Protein AF-A0A498MAY3-F1 (afdb_monomer_lite)

Radius of gyration: 19.57 Å; chains: 1; bounding box: 36×51×43 Å

Organism: Labeo rohita (NCBI:txid84645)

InterPro domains:
  IPR023379 BART domain [PF11527] (20-97)
  IPR038849 ADP-ribosylation factor-like protein 2-binding protein [PTHR15487] (1-98)
  IPR042541 BART domain superfamily [G3DSA:1.20.1520.10] (8-100)

Secondary structure (DSSP, 8-state):
---------------HHHHHHHHHHHHHHHHHHSHHHHHHHHHHHHHHTTT--S-SSPPTTHHHHHHHHHHHHHHHHHHHHHHHSTT--HHHHHHHHHHH-

Sequence (101 aa):
MQNLEEEDFAVSKSSDADAEFDMVIGNIEDIIMEDEFQNLQQSFMEKYYLEFDDSEENKLSYTPIFNEYIEILEKHLEQQLVERIPGFNMDAFTHSLKYAI

Structure (mmCIF, N/CA/C/O backbone):
data_AF-A0A498MAY3-F1
#
_entry.id   AF-A0A498MAY3-F1
#
loop_
_atom_site.group_PDB
_atom_site.id
_atom_site.type_symbol
_atom_site.label_atom_id
_atom_site.label_alt_id
_atom_site.label_comp_id
_atom_site.label_asym_id
_atom_site.label_entity_id
_atom_site.label_seq_id
_atom_site.pdbx_PDB_ins_code
_atom_site.Cartn_x
_atom_site.Cartn_y
_atom_site.Cartn_z
_atom_site.occupancy
_atom_site.B_iso_or_equiv
_atom_site.auth_seq_id
_atom_site.auth_comp_id
_atom_site.auth_asym_id
_atom_site.auth_atom_id
_atom_site.pdbx_PDB_model_num
ATOM 1 N N . MET A 1 1 ? 3.881 43.992 -19.425 1.00 43.69 1 MET A N 1
ATOM 2 C CA . MET A 1 1 ? 4.015 42.714 -20.149 1.00 43.69 1 MET A CA 1
ATOM 3 C C . MET A 1 1 ? 4.768 41.788 -19.223 1.00 43.69 1 MET A C 1
ATOM 5 O O . MET A 1 1 ? 5.781 42.220 -18.689 1.00 43.69 1 MET A O 1
ATOM 9 N N . GLN A 1 2 ? 4.178 40.636 -18.908 1.00 40.75 2 GLN A N 1
ATOM 10 C CA . GLN A 1 2 ? 4.714 39.670 -17.950 1.00 40.75 2 GLN A CA 1
ATOM 11 C C . GLN A 1 2 ? 6.116 39.225 -18.369 1.00 40.75 2 GLN A C 1
ATOM 13 O O . GLN A 1 2 ? 6.352 38.959 -19.547 1.00 40.75 2 GLN A O 1
ATOM 18 N N . ASN A 1 3 ? 7.020 39.199 -17.390 1.00 39.00 3 ASN A N 1
ATOM 19 C CA . ASN A 1 3 ? 8.316 38.551 -17.497 1.00 39.00 3 ASN A CA 1
ATOM 20 C C . ASN A 1 3 ? 8.060 37.080 -17.831 1.00 39.00 3 ASN A C 1
ATOM 22 O O . ASN A 1 3 ? 7.417 36.376 -17.056 1.00 39.00 3 ASN A O 1
ATOM 26 N N . LEU A 1 4 ? 8.511 36.660 -19.009 1.00 49.97 4 LEU A N 1
ATOM 27 C CA . LEU A 1 4 ? 8.767 35.261 -19.303 1.00 49.97 4 LEU A CA 1
ATOM 28 C C . LEU A 1 4 ? 9.972 34.898 -18.441 1.00 49.97 4 LEU A C 1
ATOM 30 O O . LEU A 1 4 ? 11.108 35.172 -18.821 1.00 49.97 4 LEU A O 1
ATOM 34 N N . GLU A 1 5 ? 9.712 34.404 -17.234 1.00 49.69 5 GLU A N 1
ATOM 35 C CA . GLU A 1 5 ? 10.691 33.587 -16.536 1.00 49.69 5 GLU A CA 1
ATOM 36 C C . GLU A 1 5 ? 10.943 32.399 -17.465 1.00 49.69 5 GLU A C 1
ATOM 38 O O . GLU A 1 5 ? 10.062 31.573 -17.698 1.00 49.69 5 GLU A O 1
ATOM 43 N N . GLU A 1 6 ? 12.107 32.416 -18.114 1.00 49.53 6 GLU A N 1
ATOM 44 C CA . GLU A 1 6 ? 12.713 31.225 -18.684 1.00 49.53 6 GLU A CA 1
ATOM 45 C C . GLU A 1 6 ? 12.784 30.215 -17.539 1.00 49.53 6 GLU A C 1
ATOM 47 O O . GLU A 1 6 ? 13.673 30.284 -16.691 1.00 49.53 6 GLU A O 1
ATOM 52 N N . GLU A 1 7 ? 11.795 29.321 -17.465 1.00 46.38 7 GLU A N 1
ATOM 53 C CA . GLU A 1 7 ? 11.977 28.054 -16.782 1.00 46.38 7 GLU A CA 1
ATOM 54 C C . GLU A 1 7 ? 13.191 27.420 -17.452 1.00 46.38 7 GLU A C 1
ATOM 56 O O . GLU A 1 7 ? 13.135 26.974 -18.602 1.00 46.38 7 GLU A O 1
ATOM 61 N N . ASP A 1 8 ? 14.314 27.463 -16.739 1.00 45.38 8 ASP A N 1
ATOM 62 C CA . ASP A 1 8 ? 15.452 26.583 -16.927 1.00 45.38 8 ASP A CA 1
ATOM 63 C C . ASP A 1 8 ? 14.919 25.160 -16.745 1.00 45.38 8 ASP A C 1
ATOM 65 O O . ASP A 1 8 ? 15.027 24.545 -15.685 1.00 45.38 8 ASP A O 1
ATOM 69 N N . PHE A 1 9 ? 14.251 24.658 -17.787 1.00 47.94 9 PHE A N 1
ATOM 70 C CA . PHE A 1 9 ? 13.983 23.253 -17.992 1.00 47.94 9 PHE A CA 1
ATOM 71 C C . PHE A 1 9 ? 15.352 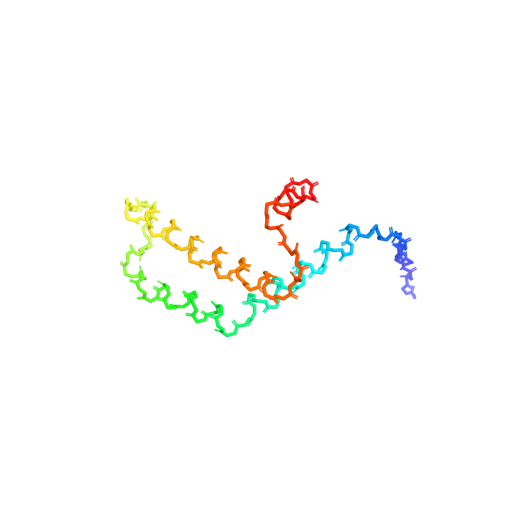22.665 -18.281 1.00 47.94 9 PHE A C 1
ATOM 73 O O . PHE A 1 9 ? 15.732 22.439 -19.434 1.00 47.94 9 PHE A O 1
ATOM 80 N N . ALA A 1 10 ? 16.145 22.547 -17.215 1.00 45.28 10 ALA A N 1
ATOM 81 C CA . ALA A 1 10 ? 17.408 21.868 -17.220 1.00 45.28 10 ALA A CA 1
ATOM 82 C C . ALA A 1 10 ? 17.101 20.514 -17.839 1.00 45.28 10 ALA A C 1
ATOM 84 O O . ALA A 1 10 ? 16.481 19.647 -17.223 1.00 45.28 10 ALA A O 1
ATOM 85 N N . VAL A 1 11 ? 17.507 20.352 -19.098 1.00 48.56 11 VAL A N 1
ATOM 86 C CA . VAL A 1 11 ? 17.634 19.056 -19.749 1.00 48.56 11 VAL A CA 1
ATOM 87 C C . VAL A 1 11 ? 18.811 18.387 -19.043 1.00 48.56 11 VAL A C 1
ATOM 89 O O . VAL A 1 11 ? 19.903 18.222 -19.588 1.00 48.56 11 VAL A O 1
ATOM 92 N N . SER A 1 12 ? 18.611 18.075 -17.764 1.00 53.34 12 SER A N 1
ATOM 93 C CA . SER A 1 12 ? 19.356 17.068 -17.053 1.00 53.34 12 SER A CA 1
ATOM 94 C C . SER A 1 12 ? 19.176 15.840 -17.915 1.00 53.34 12 SER A C 1
ATOM 96 O O . SER A 1 12 ? 18.052 15.409 -18.169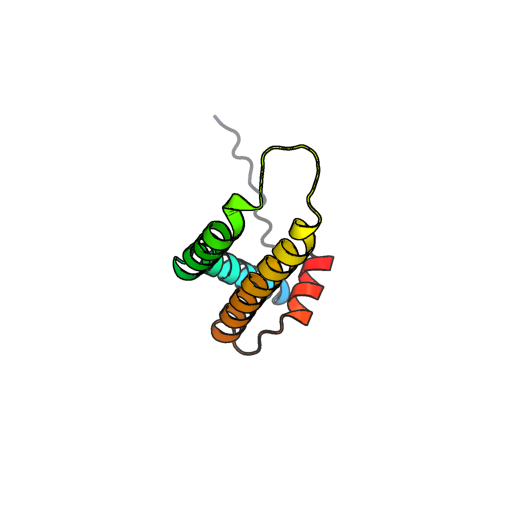 1.00 53.34 12 SER A O 1
ATOM 98 N N . LYS A 1 13 ? 20.272 15.333 -18.473 1.00 53.81 13 LYS A N 1
ATOM 99 C CA . LYS A 1 13 ? 20.253 14.005 -19.065 1.00 53.81 13 LYS A CA 1
ATOM 100 C C . LYS A 1 13 ? 19.827 13.081 -17.931 1.00 53.81 13 LYS A C 1
ATOM 102 O O . LYS A 1 13 ? 20.668 12.809 -17.077 1.00 53.81 13 LYS A O 1
ATOM 107 N N . SER A 1 14 ? 18.542 12.719 -17.864 1.00 59.62 14 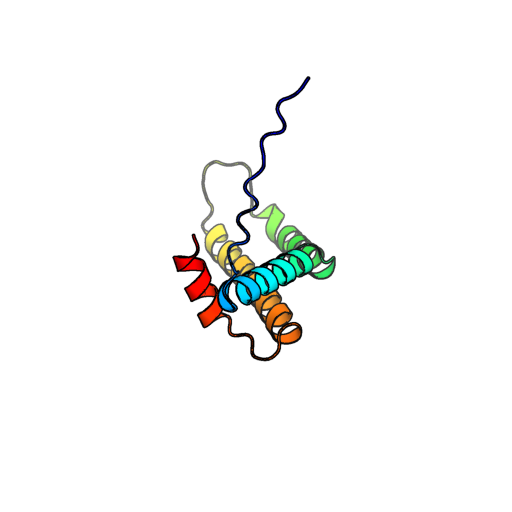SER A N 1
ATOM 108 C CA . SER A 1 14 ? 18.064 11.765 -16.871 1.00 59.62 14 SER A CA 1
ATOM 109 C C . SER A 1 14 ? 18.956 10.550 -17.042 1.00 59.62 14 SER A C 1
ATOM 111 O O . SER A 1 14 ? 19.147 10.070 -18.167 1.00 59.62 14 SER A O 1
ATOM 113 N N . SER A 1 15 ? 19.621 10.135 -15.971 1.00 70.38 15 SER A N 1
ATOM 114 C CA . SER A 1 15 ? 20.374 8.897 -16.051 1.00 70.38 15 SER A CA 1
ATOM 115 C C . SER A 1 15 ? 19.387 7.765 -16.355 1.00 70.38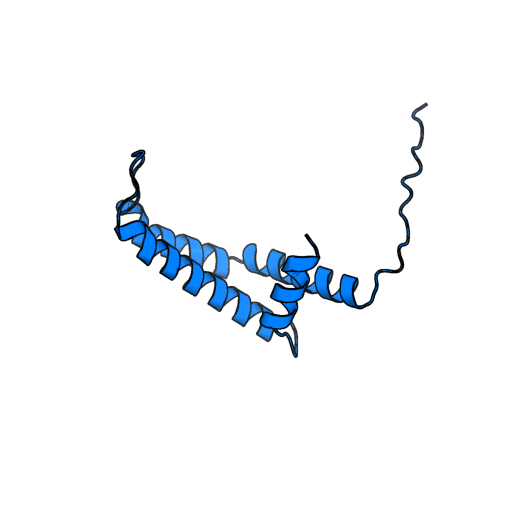 15 SER A C 1
ATOM 117 O O . SER A 1 15 ? 18.197 7.882 -16.055 1.00 70.38 15 SER A O 1
ATOM 119 N N . ASP A 1 16 ? 19.851 6.669 -16.957 1.00 76.06 16 ASP A N 1
ATOM 120 C CA . ASP A 1 16 ? 18.979 5.509 -17.202 1.00 76.06 16 ASP A CA 1
ATOM 121 C C . ASP A 1 16 ? 18.317 5.024 -15.892 1.00 76.06 16 ASP A C 1
ATOM 123 O O . ASP A 1 16 ? 17.191 4.537 -15.914 1.00 76.06 16 ASP A O 1
ATOM 127 N N . ALA A 1 17 ? 18.982 5.239 -14.748 1.00 76.12 17 ALA A N 1
ATOM 128 C CA . ALA A 1 17 ? 18.453 4.947 -13.418 1.00 76.12 17 ALA A CA 1
ATOM 129 C C . ALA A 1 17 ? 17.302 5.881 -12.998 1.00 76.12 17 ALA A C 1
ATOM 131 O O . ALA A 1 17 ? 16.341 5.412 -12.395 1.00 76.12 17 ALA A O 1
ATOM 132 N N . ASP A 1 18 ? 17.366 7.173 -13.337 1.00 80.94 18 ASP A N 1
ATOM 133 C CA . ASP A 1 18 ? 16.271 8.115 -13.056 1.00 80.94 18 ASP A CA 1
ATOM 134 C C . ASP A 1 18 ? 15.037 7.764 -13.900 1.00 80.94 18 ASP A C 1
ATOM 136 O O . ASP A 1 18 ? 13.919 7.749 -13.398 1.00 80.94 18 ASP A O 1
ATOM 140 N N . ALA A 1 19 ? 15.244 7.388 -15.168 1.00 85.25 19 ALA A N 1
ATOM 141 C CA . ALA A 1 19 ? 14.157 6.967 -16.050 1.00 85.25 19 ALA A CA 1
ATOM 142 C C . ALA A 1 19 ? 13.491 5.658 -15.583 1.00 85.25 19 ALA A C 1
ATOM 144 O O . ALA A 1 19 ? 12.271 5.518 -15.674 1.00 85.25 19 ALA A O 1
ATOM 145 N N . GLU A 1 20 ? 14.274 4.698 -15.079 1.00 86.00 20 GLU A N 1
ATOM 146 C CA . GLU A 1 20 ? 13.744 3.464 -14.488 1.00 86.00 20 GLU A CA 1
ATOM 147 C C . GLU A 1 20 ? 12.955 3.752 -13.203 1.00 86.00 20 GLU A C 1
ATOM 149 O O . GLU A 1 20 ? 11.865 3.211 -13.019 1.00 86.00 20 GLU A O 1
ATOM 154 N N . PHE A 1 21 ? 13.460 4.644 -12.347 1.00 88.31 21 PHE A N 1
ATOM 155 C CA . PHE A 1 21 ? 12.764 5.069 -11.136 1.00 88.31 21 PHE A CA 1
ATOM 156 C C . PHE A 1 21 ? 11.420 5.736 -11.457 1.00 88.31 21 PHE A C 1
ATOM 158 O O . PHE A 1 21 ? 10.388 5.295 -10.949 1.00 88.31 21 PHE A O 1
ATOM 165 N N . ASP A 1 22 ? 11.411 6.731 -12.348 1.00 90.25 22 ASP A N 1
ATOM 166 C CA . ASP A 1 22 ? 10.196 7.439 -12.766 1.00 90.25 22 ASP A CA 1
ATOM 167 C C . ASP A 1 22 ? 9.168 6.482 -13.388 1.00 90.25 22 ASP A C 1
ATOM 169 O O . ASP A 1 22 ? 7.969 6.582 -13.122 1.00 90.25 22 ASP A O 1
ATOM 173 N N . MET A 1 23 ? 9.629 5.498 -14.168 1.00 92.19 23 MET A N 1
ATOM 174 C CA . MET A 1 23 ? 8.768 4.456 -14.727 1.00 92.19 23 MET A CA 1
ATOM 175 C C . MET A 1 23 ? 8.105 3.615 -13.629 1.00 92.19 23 MET A C 1
ATOM 177 O O . MET A 1 23 ? 6.903 3.353 -13.708 1.00 92.19 23 MET A O 1
ATOM 181 N N . VAL A 1 24 ? 8.857 3.173 -12.616 1.00 93.62 24 VAL A N 1
ATOM 182 C CA . VAL A 1 24 ? 8.290 2.395 -11.502 1.00 93.62 24 VAL A CA 1
ATOM 183 C C . VAL A 1 24 ? 7.281 3.241 -10.723 1.00 93.62 24 VAL A C 1
ATOM 185 O O . VAL A 1 24 ? 6.195 2.748 -10.426 1.00 93.62 24 VAL A O 1
ATOM 188 N N . ILE A 1 25 ? 7.588 4.513 -10.448 1.00 93.00 25 ILE A N 1
ATOM 189 C CA . ILE A 1 25 ? 6.664 5.434 -9.766 1.00 93.00 25 ILE A CA 1
ATOM 190 C C . ILE A 1 25 ? 5.363 5.606 -10.557 1.00 93.00 25 ILE A C 1
ATOM 192 O O . ILE A 1 25 ? 4.290 5.502 -9.966 1.00 93.00 25 ILE A O 1
ATOM 196 N N . GLY A 1 26 ? 5.437 5.776 -11.880 1.00 94.75 26 GLY A N 1
ATOM 197 C CA . GLY A 1 26 ? 4.246 5.849 -12.732 1.00 94.75 26 GLY A CA 1
ATOM 198 C C . GLY A 1 26 ? 3.389 4.580 -12.666 1.00 94.75 26 GLY A C 1
ATOM 199 O O . GLY A 1 26 ? 2.173 4.661 -12.527 1.00 94.75 26 GLY A O 1
ATOM 200 N N . ASN A 1 27 ? 4.015 3.396 -12.661 1.00 96.31 27 ASN A N 1
ATOM 201 C CA . ASN A 1 27 ? 3.279 2.136 -12.492 1.00 96.31 27 ASN A CA 1
ATOM 202 C C . ASN A 1 27 ? 2.606 2.044 -11.113 1.00 96.31 27 ASN A C 1
ATOM 204 O O . ASN A 1 27 ? 1.492 1.540 -11.019 1.00 96.31 27 ASN A O 1
ATOM 208 N N . ILE A 1 28 ? 3.258 2.519 -10.046 1.00 95.75 28 ILE A N 1
ATOM 209 C CA . ILE A 1 28 ? 2.660 2.565 -8.703 1.00 95.75 28 ILE A CA 1
ATOM 210 C C . ILE A 1 28 ? 1.439 3.490 -8.688 1.00 95.75 28 ILE A C 1
ATOM 212 O O . ILE A 1 28 ? 0.414 3.122 -8.118 1.00 95.75 28 ILE A O 1
ATOM 216 N N . GLU A 1 29 ? 1.539 4.667 -9.310 1.00 96.44 29 GLU A N 1
ATOM 217 C CA . GLU A 1 29 ? 0.424 5.611 -9.419 1.00 96.44 29 GLU A CA 1
ATOM 218 C C . GLU A 1 29 ? -0.777 4.960 -10.115 1.00 96.44 29 GLU A C 1
ATOM 220 O O . GLU A 1 29 ? -1.881 4.968 -9.566 1.00 96.44 29 GLU A O 1
ATOM 225 N N . ASP A 1 30 ? -0.543 4.313 -11.260 1.00 97.38 30 ASP A N 1
ATOM 226 C CA . ASP A 1 30 ? -1.574 3.592 -12.008 1.00 97.38 30 ASP A CA 1
ATOM 227 C C . ASP A 1 30 ? -2.227 2.495 -11.153 1.00 97.38 30 ASP A C 1
ATOM 229 O O . ASP A 1 30 ? -3.451 2.460 -11.033 1.00 97.38 30 ASP A O 1
ATOM 233 N N . ILE A 1 31 ? -1.429 1.650 -10.485 1.00 97.00 31 ILE A N 1
ATOM 234 C CA . ILE A 1 31 ? -1.931 0.567 -9.620 1.00 97.00 31 ILE A CA 1
ATOM 235 C C . ILE A 1 31 ? -2.805 1.120 -8.491 1.00 97.00 31 ILE A C 1
ATOM 237 O O . ILE A 1 31 ? -3.858 0.562 -8.196 1.00 97.00 31 ILE A O 1
ATOM 241 N N . ILE A 1 32 ? -2.396 2.215 -7.847 1.00 95.12 32 ILE A N 1
ATOM 242 C CA . ILE A 1 32 ? -3.160 2.799 -6.737 1.00 95.12 32 ILE A CA 1
ATOM 243 C C . ILE A 1 32 ? -4.486 3.388 -7.233 1.00 95.12 32 ILE A C 1
ATOM 245 O O . ILE A 1 32 ? -5.476 3.355 -6.502 1.00 95.12 32 ILE A O 1
ATOM 249 N N . MET A 1 33 ? -4.534 3.913 -8.459 1.00 95.50 33 MET A N 1
ATOM 250 C CA . MET A 1 33 ? -5.760 4.444 -9.061 1.00 95.50 33 MET A CA 1
ATOM 251 C C . MET A 1 33 ? -6.710 3.359 -9.589 1.00 95.50 33 MET A C 1
ATOM 253 O O . MET A 1 33 ? -7.873 3.662 -9.859 1.00 95.50 33 MET A O 1
ATOM 257 N N . GLU A 1 34 ? -6.259 2.112 -9.733 1.00 97.56 34 GLU A N 1
ATOM 258 C CA . GLU A 1 34 ? -7.088 1.014 -10.231 1.00 97.56 34 GLU A CA 1
ATOM 259 C C . GLU A 1 34 ? -8.206 0.623 -9.254 1.00 97.56 34 GLU A C 1
ATOM 261 O O . GLU A 1 34 ? -8.021 0.532 -8.036 1.00 97.56 34 GLU A O 1
ATOM 266 N N . ASP A 1 35 ? -9.374 0.293 -9.817 1.00 97.56 35 ASP A N 1
ATOM 267 C CA . ASP A 1 35 ? -10.546 -0.151 -9.054 1.00 97.56 35 ASP A CA 1
ATOM 268 C C . ASP A 1 35 ? -10.230 -1.359 -8.163 1.00 97.56 35 ASP A C 1
ATOM 270 O O . ASP A 1 35 ? -10.795 -1.500 -7.081 1.00 97.56 35 ASP A O 1
ATOM 274 N N . GLU A 1 36 ? -9.339 -2.253 -8.595 1.00 95.94 36 GLU A N 1
ATOM 275 C CA . GLU A 1 36 ? -8.949 -3.428 -7.813 1.00 95.94 36 GLU A CA 1
ATOM 276 C C . GLU A 1 36 ? -8.273 -3.036 -6.494 1.00 95.94 36 GLU A C 1
ATOM 278 O O . GLU A 1 36 ? -8.662 -3.533 -5.434 1.00 95.94 36 GLU A O 1
ATOM 283 N N . PHE A 1 37 ? -7.329 -2.093 -6.539 1.00 96.44 37 PHE A N 1
ATOM 284 C CA . PHE A 1 37 ? -6.636 -1.600 -5.353 1.00 96.44 37 PHE A CA 1
ATOM 285 C C . PHE A 1 37 ? -7.585 -0.836 -4.422 1.00 96.44 37 PHE A C 1
ATOM 287 O O . PHE A 1 37 ? -7.584 -1.048 -3.207 1.00 96.44 37 PHE A O 1
ATOM 294 N N . GLN A 1 38 ? -8.455 0.003 -4.989 1.00 96.56 38 GLN A N 1
ATOM 295 C CA . GLN A 1 38 ? -9.469 0.733 -4.224 1.00 96.56 38 GLN A CA 1
ATOM 296 C C . GLN A 1 38 ? -10.467 -0.220 -3.549 1.00 96.56 38 GLN A C 1
ATOM 298 O O . GLN A 1 38 ? -10.778 -0.065 -2.368 1.00 96.56 38 GLN A O 1
ATOM 303 N N . ASN A 1 39 ? -10.915 -1.264 -4.253 1.00 97.19 39 ASN A N 1
ATOM 304 C CA . ASN A 1 39 ? -11.787 -2.298 -3.692 1.00 97.19 39 ASN A CA 1
ATOM 305 C C . ASN A 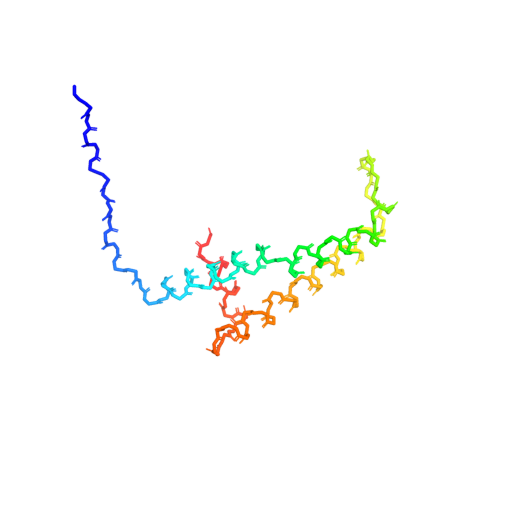1 39 ? -11.091 -3.107 -2.591 1.00 97.19 39 ASN A C 1
ATOM 307 O O . ASN A 1 39 ? -11.736 -3.473 -1.605 1.00 97.19 39 ASN A O 1
ATOM 311 N N . LEU A 1 40 ? -9.789 -3.377 -2.730 1.00 97.00 40 LEU A N 1
ATOM 312 C CA . LEU A 1 40 ? -8.987 -4.042 -1.704 1.00 97.00 40 LEU A CA 1
ATOM 313 C C . LEU A 1 40 ? -8.928 -3.205 -0.419 1.00 97.00 40 LEU A C 1
ATOM 315 O O . LEU A 1 40 ? -9.230 -3.722 0.660 1.00 97.00 40 LEU A O 1
ATOM 319 N N . GLN A 1 41 ? -8.610 -1.910 -0.534 1.00 96.00 41 GLN A N 1
ATOM 320 C CA . GLN A 1 41 ? -8.618 -0.982 0.601 1.00 96.00 41 GLN A CA 1
ATOM 321 C C . GLN A 1 41 ? -10.005 -0.877 1.238 1.00 96.00 41 GLN A C 1
ATOM 323 O O . GLN A 1 41 ? -10.134 -1.027 2.453 1.00 96.00 41 GLN A O 1
ATOM 328 N N . GLN A 1 42 ? -11.048 -0.687 0.428 1.00 96.94 42 GLN A N 1
ATOM 329 C CA . GLN A 1 42 ? -12.424 -0.573 0.904 1.00 96.94 42 GLN A CA 1
ATOM 330 C C . GLN A 1 42 ? -12.871 -1.837 1.650 1.00 96.94 42 GLN A C 1
ATOM 332 O O . GLN A 1 42 ? -13.392 -1.744 2.759 1.00 96.94 42 GLN A O 1
ATOM 337 N N . SER A 1 43 ? -12.601 -3.024 1.098 1.00 96.88 43 SER A N 1
ATOM 338 C CA . SER A 1 43 ? -12.945 -4.305 1.733 1.00 96.88 43 SER A CA 1
ATOM 339 C C . SER A 1 43 ? -12.232 -4.488 3.074 1.00 96.88 43 SER A C 1
ATOM 341 O O . SER A 1 43 ? -12.807 -5.013 4.030 1.00 96.88 43 SER A O 1
ATOM 343 N N . PHE A 1 44 ? -10.977 -4.038 3.167 1.00 96.69 44 PHE A N 1
ATOM 344 C CA . PHE A 1 44 ? -10.236 -4.048 4.421 1.00 96.69 44 PHE A CA 1
ATOM 345 C C . PHE A 1 44 ? -10.843 -3.084 5.450 1.00 96.69 44 PHE A C 1
ATOM 347 O O . PHE A 1 44 ? -11.032 -3.453 6.610 1.00 96.69 44 PHE A O 1
ATOM 354 N N . MET A 1 45 ? -11.196 -1.866 5.032 1.00 94.94 45 MET A N 1
ATOM 355 C CA . MET A 1 45 ? -11.847 -0.888 5.906 1.00 94.94 45 MET A CA 1
ATOM 356 C C . MET A 1 45 ? -13.199 -1.403 6.408 1.00 94.94 45 MET A C 1
ATOM 358 O O . MET A 1 45 ? -13.462 -1.349 7.605 1.00 94.94 45 MET A O 1
ATOM 362 N N . GLU A 1 46 ? -14.026 -1.987 5.542 1.00 96.81 46 GLU A N 1
ATOM 363 C CA . GLU A 1 46 ? -15.317 -2.585 5.915 1.00 96.81 46 GLU A CA 1
ATOM 364 C C . GLU A 1 46 ? -15.185 -3.730 6.926 1.00 96.81 46 GLU A C 1
ATOM 366 O O . GLU A 1 46 ? -16.082 -3.945 7.743 1.00 96.81 46 GLU A O 1
ATOM 371 N N . LYS A 1 47 ? -14.057 -4.444 6.920 1.00 96.50 47 LYS A N 1
ATOM 372 C CA . LYS A 1 47 ? -13.768 -5.498 7.898 1.00 96.50 47 LYS A CA 1
ATOM 373 C C . LYS A 1 47 ? -13.472 -4.939 9.293 1.00 96.50 47 LYS A C 1
ATOM 375 O O . LYS A 1 47 ? -13.843 -5.573 10.279 1.00 96.50 47 LYS A O 1
ATOM 380 N N . TYR A 1 48 ? -12.817 -3.780 9.384 1.00 96.00 48 TYR A N 1
ATOM 381 C CA . TYR A 1 48 ? -12.256 -3.267 10.640 1.00 96.00 48 TYR A CA 1
ATOM 382 C C . TYR A 1 48 ? -12.809 -1.916 11.108 1.00 96.00 48 TYR A C 1
ATOM 384 O O . TYR A 1 48 ? -12.436 -1.470 12.188 1.00 96.00 48 TYR A O 1
ATOM 392 N N . TYR A 1 49 ? -13.724 -1.270 10.378 1.00 93.38 49 TYR A N 1
ATOM 393 C CA . TYR A 1 49 ? -14.204 0.079 10.718 1.00 93.38 49 TYR A CA 1
ATOM 394 C C . TYR A 1 49 ? -14.788 0.200 12.136 1.00 93.38 49 TYR A C 1
ATOM 396 O O . TYR A 1 49 ? -14.700 1.265 12.733 1.00 93.38 49 TYR A O 1
ATOM 404 N N . LEU A 1 50 ? -15.363 -0.876 12.692 1.00 93.94 50 LEU A N 1
ATOM 405 C CA . LEU A 1 50 ? -15.905 -0.895 14.060 1.00 93.94 50 LEU A CA 1
ATOM 406 C C . LEU A 1 50 ? -14.827 -0.946 15.150 1.00 93.94 50 LEU A C 1
ATOM 408 O O . LEU A 1 50 ? -15.113 -0.629 16.304 1.00 93.94 50 LEU A O 1
ATOM 412 N N . GLU A 1 51 ? -13.607 -1.363 14.810 1.00 93.50 51 GLU A N 1
ATOM 413 C CA . GLU A 1 51 ? -12.486 -1.373 15.749 1.00 93.50 51 GLU A CA 1
ATOM 414 C C . GLU A 1 51 ? -11.967 0.043 15.993 1.00 93.50 51 GLU A C 1
ATOM 416 O O . GLU A 1 51 ? -11.501 0.324 17.095 1.00 93.50 51 GLU A O 1
ATOM 421 N N . PHE A 1 52 ? -12.099 0.945 15.020 1.00 91.94 52 PHE A N 1
ATOM 422 C CA . PHE A 1 52 ? -11.632 2.323 15.123 1.00 91.94 52 PHE A CA 1
ATOM 423 C C . PHE A 1 52 ? -12.723 3.242 15.678 1.00 91.94 52 PHE A C 1
ATOM 425 O O . PHE A 1 52 ? -13.851 3.270 15.190 1.00 91.94 52 PHE A O 1
ATOM 432 N N . ASP A 1 53 ? -12.376 4.011 16.706 1.00 90.50 53 ASP A N 1
ATOM 433 C CA . ASP A 1 53 ? -13.214 5.078 17.247 1.00 90.50 53 ASP A CA 1
ATOM 434 C C . ASP A 1 53 ? -12.442 6.399 17.326 1.00 90.50 53 ASP A C 1
ATOM 436 O O . ASP A 1 53 ? -11.226 6.437 17.153 1.00 90.50 53 ASP A O 1
ATOM 440 N N . ASP A 1 54 ? -13.172 7.489 17.557 1.00 89.62 54 ASP A N 1
ATOM 441 C CA . ASP A 1 54 ? -12.638 8.857 17.605 1.00 89.62 54 ASP A CA 1
ATOM 442 C C . ASP A 1 54 ? -12.072 9.213 18.996 1.00 89.62 54 ASP A C 1
ATOM 444 O O . ASP A 1 54 ? -12.164 10.351 19.458 1.00 89.62 54 ASP A O 1
ATOM 448 N N . SER A 1 55 ? -11.567 8.215 19.731 1.00 90.62 55 SER A N 1
ATOM 449 C CA . SER A 1 55 ? -10.895 8.444 21.009 1.00 90.62 55 SER A CA 1
ATOM 450 C C . SER A 1 55 ? -9.408 8.744 20.807 1.00 90.62 55 SER A C 1
ATOM 452 O O . SER A 1 55 ? -8.783 8.304 19.846 1.00 90.62 55 SER A O 1
ATOM 454 N N . GLU A 1 56 ? -8.812 9.492 21.738 1.00 87.06 56 GLU A N 1
ATOM 455 C CA . GLU A 1 56 ? -7.374 9.796 21.694 1.00 87.06 56 GLU A CA 1
ATOM 456 C C . GLU A 1 56 ? -6.489 8.583 22.056 1.00 87.06 56 GLU A C 1
ATOM 458 O O . GLU A 1 56 ? -5.274 8.621 21.854 1.00 87.06 56 GLU A O 1
ATOM 463 N N . GLU A 1 57 ? -7.063 7.506 22.608 1.00 91.88 57 GLU A N 1
ATOM 464 C CA . GLU A 1 57 ? -6.320 6.325 23.057 1.00 91.88 57 GLU A CA 1
ATOM 465 C C . GLU A 1 57 ? -6.299 5.229 21.982 1.00 91.88 57 GLU A C 1
ATOM 467 O O . GLU A 1 57 ? -7.330 4.745 21.521 1.00 91.88 57 GLU A O 1
ATOM 472 N N . ASN A 1 58 ? -5.098 4.770 21.619 1.00 89.69 58 ASN A N 1
ATOM 473 C CA . ASN A 1 58 ? -4.948 3.659 20.683 1.00 89.69 58 ASN A CA 1
ATOM 474 C C . ASN A 1 58 ? -5.287 2.317 21.339 1.00 89.69 58 ASN A C 1
ATOM 476 O O . ASN A 1 58 ? -4.745 1.968 22.391 1.00 89.69 58 ASN A O 1
ATOM 480 N N . LYS A 1 59 ? -6.101 1.504 20.660 1.00 92.88 59 LYS A N 1
ATOM 481 C CA . LYS A 1 59 ? -6.394 0.134 21.095 1.00 92.88 59 LYS A CA 1
ATOM 482 C C . LYS A 1 59 ? -5.231 -0.795 20.773 1.00 92.88 59 LYS A C 1
ATOM 484 O O . LYS A 1 59 ? -4.581 -0.680 19.736 1.00 92.88 59 LYS A O 1
ATOM 489 N N . LEU A 1 60 ? -5.037 -1.814 21.611 1.00 94.19 60 LEU A N 1
ATOM 490 C CA . LEU A 1 60 ? -4.067 -2.884 21.341 1.00 94.19 60 LEU A CA 1
ATOM 491 C C . LEU A 1 60 ? -4.382 -3.659 20.049 1.00 94.19 60 LEU A C 1
ATOM 493 O O . LEU A 1 60 ? -3.472 -4.229 19.451 1.00 94.19 60 LEU A O 1
ATOM 497 N N . SER A 1 61 ? -5.645 -3.669 19.602 1.00 94.06 61 SER A N 1
ATOM 498 C CA . SER A 1 61 ? -6.045 -4.275 18.328 1.00 94.06 61 SER A CA 1
ATOM 499 C C . SER A 1 61 ? -5.520 -3.512 17.107 1.00 94.06 61 SER A C 1
ATOM 501 O O . SER A 1 61 ? -5.406 -4.108 16.041 1.00 94.06 61 SER A O 1
ATOM 503 N N . TYR A 1 62 ? -5.107 -2.246 17.235 1.00 94.56 62 TYR A N 1
ATOM 504 C CA . TYR A 1 62 ? -4.637 -1.460 16.089 1.00 94.56 62 TYR A CA 1
ATOM 505 C C . TYR A 1 62 ? -3.331 -1.996 15.505 1.00 94.56 62 TYR A C 1
ATOM 507 O O . TYR A 1 62 ? -3.161 -1.975 14.294 1.00 94.56 62 TYR A O 1
ATOM 515 N N . THR A 1 63 ? -2.420 -2.523 16.327 1.00 95.44 63 THR A N 1
ATOM 516 C CA . THR A 1 63 ? -1.147 -3.076 15.840 1.00 95.44 63 THR A CA 1
ATOM 517 C C . THR A 1 63 ? -1.328 -4.272 14.898 1.00 95.44 63 THR A C 1
ATOM 519 O O . THR A 1 63 ? -0.786 -4.224 13.795 1.00 95.44 63 THR A O 1
ATOM 522 N N . PRO A 1 64 ? -2.064 -5.345 15.263 1.00 97.00 64 PRO A N 1
ATOM 523 C CA . PRO A 1 64 ? -2.290 -6.447 14.333 1.00 97.00 64 PRO A CA 1
ATOM 524 C C . PRO A 1 64 ? -3.098 -6.023 13.100 1.00 97.00 64 PRO A C 1
ATOM 526 O O . PRO A 1 64 ? -2.782 -6.490 12.011 1.00 97.00 64 PRO A O 1
ATOM 529 N N . ILE A 1 65 ? -4.068 -5.109 13.238 1.00 97.31 65 ILE A N 1
ATOM 530 C CA . ILE A 1 65 ? -4.832 -4.583 12.093 1.00 97.31 65 ILE A CA 1
ATOM 531 C C . ILE A 1 65 ? -3.909 -3.818 11.136 1.00 97.31 65 ILE A C 1
ATOM 533 O O . ILE A 1 65 ? -3.933 -4.055 9.935 1.00 97.31 65 ILE A O 1
ATOM 537 N N . PHE A 1 66 ? -3.052 -2.941 11.657 1.00 96.25 66 PHE A N 1
ATOM 538 C CA . PHE A 1 66 ? -2.084 -2.201 10.853 1.00 96.25 66 PHE A CA 1
ATOM 539 C C . PHE A 1 66 ? -1.131 -3.139 10.105 1.00 96.25 66 PHE A C 1
ATOM 541 O O . PHE A 1 66 ? -0.936 -2.978 8.906 1.00 96.25 66 PHE A O 1
ATOM 548 N N . ASN A 1 67 ? -0.579 -4.149 10.783 1.00 97.00 67 ASN A N 1
ATOM 549 C CA . ASN A 1 67 ? 0.318 -5.107 10.137 1.00 97.00 67 ASN A CA 1
ATOM 550 C C . ASN A 1 67 ? -0.386 -5.891 9.019 1.00 97.00 67 ASN A C 1
ATOM 552 O O . ASN A 1 67 ? 0.200 -6.078 7.958 1.00 97.00 67 ASN A O 1
ATOM 556 N N . GLU A 1 68 ? -1.640 -6.307 9.231 1.00 97.19 68 GLU A N 1
ATOM 557 C CA . GLU A 1 68 ? -2.437 -6.979 8.197 1.00 97.19 68 GLU A CA 1
ATOM 558 C C . GLU A 1 68 ? -2.696 -6.057 6.996 1.00 97.19 68 GLU A C 1
ATOM 560 O O . GLU A 1 68 ? -2.589 -6.494 5.853 1.00 97.19 68 GLU A O 1
ATOM 565 N N . TYR A 1 69 ? -2.996 -4.778 7.242 1.00 96.94 69 TYR A N 1
ATOM 566 C CA . TYR A 1 69 ? -3.195 -3.789 6.181 1.00 96.94 69 TYR A CA 1
ATOM 567 C C . TYR A 1 69 ? -1.948 -3.632 5.309 1.00 96.94 69 TYR A C 1
ATOM 569 O O . TYR A 1 69 ? -2.037 -3.698 4.083 1.00 96.94 69 TYR A O 1
ATOM 577 N N . ILE A 1 70 ? -0.789 -3.456 5.951 1.00 95.38 70 ILE A N 1
ATOM 578 C CA . ILE A 1 70 ? 0.497 -3.330 5.265 1.00 95.38 70 ILE A CA 1
ATOM 579 C C . ILE A 1 70 ? 0.788 -4.590 4.452 1.00 95.38 70 ILE A C 1
ATOM 581 O O . ILE A 1 70 ? 1.042 -4.481 3.259 1.00 95.38 70 ILE A O 1
ATOM 585 N N . GLU A 1 71 ? 0.659 -5.778 5.047 1.00 96.88 71 GLU A N 1
ATOM 586 C CA . GLU A 1 71 ? 0.921 -7.044 4.353 1.00 96.88 71 GLU A CA 1
ATOM 587 C C . GLU A 1 71 ? 0.043 -7.213 3.104 1.00 96.88 71 GLU A C 1
ATOM 589 O O . GLU A 1 71 ? 0.533 -7.609 2.047 1.00 96.88 71 GLU A O 1
ATOM 594 N N . ILE A 1 72 ? -1.251 -6.897 3.205 1.00 96.69 72 ILE A N 1
ATOM 595 C CA . ILE A 1 72 ? -2.189 -7.027 2.087 1.00 96.69 72 ILE A CA 1
ATOM 596 C C . ILE A 1 72 ? -1.828 -6.069 0.948 1.00 96.69 72 ILE A C 1
ATOM 598 O O . ILE A 1 72 ? -1.777 -6.493 -0.211 1.00 96.69 72 ILE A O 1
ATOM 602 N N . LEU A 1 73 ? -1.584 -4.795 1.260 1.00 94.69 73 LEU A N 1
ATOM 603 C CA . LEU A 1 73 ? -1.301 -3.792 0.237 1.00 94.69 73 LEU A CA 1
ATOM 604 C C . LEU A 1 73 ? 0.087 -3.953 -0.374 1.00 94.69 73 LEU A C 1
ATOM 606 O O . LEU A 1 73 ? 0.203 -3.890 -1.595 1.00 94.69 73 LEU A O 1
ATOM 610 N N . GLU A 1 74 ? 1.119 -4.184 0.440 1.00 94.12 74 GLU A N 1
ATOM 611 C CA . GLU A 1 74 ? 2.483 -4.398 -0.052 1.00 94.12 74 GLU A CA 1
ATOM 612 C C . GLU A 1 74 ? 2.533 -5.609 -0.977 1.00 94.12 74 GLU A C 1
ATOM 614 O O . GLU A 1 74 ? 3.073 -5.516 -2.077 1.00 94.12 74 GLU A O 1
ATOM 619 N N . LYS A 1 75 ? 1.890 -6.716 -0.587 1.00 96.06 75 LYS A N 1
ATOM 620 C CA . LYS A 1 75 ? 1.839 -7.922 -1.413 1.00 96.06 75 LYS A CA 1
ATOM 621 C C . LYS A 1 75 ? 1.127 -7.686 -2.743 1.00 96.06 75 LYS A C 1
ATOM 623 O O . LYS A 1 75 ? 1.594 -8.171 -3.771 1.00 96.06 75 LYS A O 1
ATOM 628 N N . HIS A 1 76 ? -0.005 -6.980 -2.730 1.00 96.38 76 HIS A N 1
ATOM 629 C CA . HIS A 1 76 ? -0.723 -6.666 -3.963 1.00 96.38 76 HIS A CA 1
ATOM 630 C C . HIS A 1 76 ? 0.115 -5.754 -4.868 1.00 96.38 76 HIS A C 1
ATOM 632 O O . HIS A 1 76 ? 0.257 -6.038 -6.054 1.00 96.38 76 HIS A O 1
ATOM 638 N N . LEU A 1 77 ? 0.722 -4.705 -4.309 1.00 95.56 77 LEU A N 1
ATOM 639 C CA . LEU A 1 77 ? 1.564 -3.773 -5.055 1.00 95.56 77 LEU A CA 1
ATOM 640 C C . LEU A 1 77 ? 2.789 -4.471 -5.662 1.00 95.56 77 LEU A C 1
ATOM 642 O O . LEU A 1 77 ? 3.063 -4.307 -6.848 1.00 95.56 77 LEU A O 1
ATOM 646 N N . GLU A 1 78 ? 3.504 -5.277 -4.876 1.00 95.00 78 GLU A N 1
ATOM 647 C CA . GLU A 1 78 ? 4.670 -6.026 -5.348 1.00 95.00 78 GLU A CA 1
ATOM 648 C C . GLU A 1 78 ? 4.290 -6.983 -6.482 1.00 95.00 78 GLU A C 1
ATOM 650 O O . GLU A 1 78 ? 4.956 -7.000 -7.518 1.00 95.00 78 GLU A O 1
ATOM 655 N N . GLN A 1 79 ? 3.193 -7.732 -6.329 1.00 96.00 79 GLN A N 1
ATOM 656 C CA . GLN A 1 79 ? 2.704 -8.624 -7.378 1.00 96.00 79 GLN A CA 1
ATOM 657 C C . GLN A 1 79 ? 2.414 -7.850 -8.673 1.00 96.00 79 GLN A C 1
ATOM 659 O O . GLN A 1 79 ? 2.902 -8.219 -9.740 1.00 96.00 79 GLN A O 1
ATOM 664 N N . GLN A 1 80 ? 1.679 -6.744 -8.566 1.00 97.06 80 GLN A N 1
ATOM 665 C CA . GLN A 1 80 ? 1.310 -5.894 -9.694 1.00 97.06 80 GLN A CA 1
ATOM 666 C C . GLN A 1 80 ? 2.529 -5.285 -10.410 1.00 97.06 80 GLN A C 1
ATOM 668 O O . GLN A 1 80 ? 2.515 -5.148 -11.637 1.00 97.06 80 GLN A O 1
ATOM 673 N N . LEU A 1 81 ? 3.592 -4.945 -9.676 1.00 95.94 81 LEU A N 1
ATOM 674 C CA . LEU A 1 81 ? 4.840 -4.425 -10.243 1.00 95.94 81 LEU A CA 1
ATOM 675 C C . LEU A 1 81 ? 5.667 -5.515 -10.929 1.00 95.94 81 LEU A C 1
ATOM 677 O O . LEU A 1 81 ? 6.161 -5.292 -12.033 1.00 95.94 81 LEU A O 1
ATOM 681 N N . VAL A 1 82 ? 5.781 -6.702 -10.326 1.00 95.62 82 VAL A N 1
ATOM 682 C CA . VAL A 1 82 ? 6.481 -7.850 -10.930 1.00 95.62 82 VAL A CA 1
ATOM 683 C C . VAL A 1 82 ? 5.794 -8.308 -12.221 1.00 95.62 82 VAL A C 1
ATOM 685 O O . VAL A 1 82 ? 6.467 -8.716 -13.168 1.00 95.62 82 VAL A O 1
ATOM 688 N N . GLU A 1 83 ? 4.463 -8.226 -12.284 1.00 95.44 83 GLU A N 1
ATOM 689 C CA . GLU A 1 83 ? 3.693 -8.564 -13.485 1.00 95.44 83 GLU A CA 1
ATOM 690 C C . GLU A 1 83 ? 3.846 -7.523 -14.608 1.00 95.44 83 GLU A C 1
ATOM 692 O O . GLU A 1 83 ? 3.910 -7.896 -15.783 1.00 95.44 83 GLU A O 1
ATOM 697 N N . ARG A 1 84 ? 3.941 -6.227 -14.272 1.00 94.94 84 ARG A N 1
ATOM 698 C CA . ARG A 1 84 ? 4.078 -5.132 -15.254 1.00 94.94 84 ARG A CA 1
ATOM 699 C C . ARG A 1 84 ? 5.512 -4.910 -15.731 1.00 94.94 84 ARG A C 1
ATOM 701 O O . ARG A 1 84 ? 5.712 -4.539 -16.888 1.00 94.94 84 ARG A O 1
ATOM 708 N N . ILE A 1 85 ? 6.505 -5.126 -14.868 1.00 93.50 85 ILE A N 1
ATOM 709 C CA . ILE A 1 85 ? 7.909 -4.782 -15.115 1.00 93.50 85 ILE A CA 1
ATOM 710 C C . ILE A 1 85 ? 8.759 -6.066 -15.075 1.00 93.50 85 ILE A C 1
ATOM 712 O O . ILE A 1 85 ? 9.106 -6.570 -14.002 1.00 93.50 85 ILE A O 1
ATOM 716 N N . PRO A 1 86 ? 9.133 -6.628 -16.239 1.00 92.25 86 PRO A N 1
ATOM 717 C CA . PRO A 1 86 ? 9.941 -7.840 -16.293 1.00 92.25 86 PRO A CA 1
ATOM 718 C C . PRO A 1 86 ? 11.299 -7.660 -15.608 1.00 92.25 86 PRO A C 1
ATOM 720 O O . PRO A 1 86 ? 12.068 -6.769 -15.956 1.00 92.25 86 PRO A O 1
ATOM 723 N N . GLY A 1 87 ? 11.621 -8.554 -14.671 1.00 91.00 87 GLY A N 1
ATOM 724 C CA . GLY A 1 87 ? 12.878 -8.493 -13.918 1.00 91.00 87 GLY A CA 1
ATOM 725 C C . GLY A 1 87 ? 12.877 -7.481 -12.770 1.00 91.00 87 GLY A C 1
ATOM 726 O O . GLY A 1 87 ? 13.937 -7.252 -12.190 1.00 91.00 87 GLY A O 1
ATOM 727 N N . PHE A 1 88 ? 11.715 -6.915 -12.425 1.00 93.75 88 PHE A N 1
ATOM 728 C CA . PHE A 1 88 ? 11.572 -6.027 -11.277 1.00 93.75 88 PHE A CA 1
ATOM 729 C C . PHE A 1 88 ? 12.052 -6.683 -9.980 1.00 93.75 88 PHE A C 1
ATOM 731 O O . PHE A 1 88 ? 11.812 -7.866 -9.723 1.00 93.75 88 PHE A O 1
ATOM 738 N N . ASN A 1 89 ? 12.731 -5.888 -9.156 1.00 92.00 89 ASN A N 1
ATOM 739 C CA . ASN A 1 89 ? 13.227 -6.300 -7.855 1.00 92.00 89 ASN A CA 1
ATOM 740 C C . ASN A 1 89 ? 12.830 -5.260 -6.801 1.00 92.00 89 ASN A C 1
ATOM 742 O O . ASN A 1 89 ? 13.366 -4.150 -6.773 1.00 92.00 89 ASN A O 1
ATOM 746 N N . MET A 1 90 ? 11.906 -5.649 -5.922 1.00 92.19 90 MET A N 1
ATOM 747 C CA . MET A 1 90 ? 11.358 -4.766 -4.893 1.00 92.19 90 MET A CA 1
ATOM 748 C C . MET A 1 90 ? 12.421 -4.310 -3.879 1.00 92.19 90 MET A C 1
ATOM 750 O O . MET A 1 90 ? 12.438 -3.147 -3.476 1.00 92.19 90 MET A O 1
ATOM 754 N N . ASP A 1 91 ? 13.370 -5.174 -3.507 1.00 91.56 91 ASP A N 1
ATOM 755 C CA . ASP A 1 91 ? 14.454 -4.820 -2.579 1.00 91.56 91 ASP A CA 1
ATOM 756 C C . ASP A 1 91 ? 15.383 -3.746 -3.165 1.00 91.56 91 ASP A C 1
ATOM 758 O O . ASP A 1 91 ? 15.755 -2.788 -2.486 1.00 91.56 91 ASP A O 1
ATOM 762 N N . ALA A 1 92 ? 15.745 -3.878 -4.443 1.00 90.44 92 ALA A N 1
ATOM 763 C CA . ALA A 1 92 ? 16.579 -2.908 -5.144 1.00 90.44 92 ALA A CA 1
ATOM 764 C C . ALA A 1 92 ? 15.865 -1.556 -5.273 1.00 90.44 92 ALA A C 1
ATOM 766 O O . ALA A 1 92 ? 16.469 -0.519 -4.997 1.00 90.44 92 ALA A O 1
ATOM 767 N N . PHE A 1 93 ? 14.573 -1.571 -5.614 1.00 91.19 93 PHE A N 1
ATOM 768 C CA . PHE A 1 93 ? 13.767 -0.357 -5.730 1.00 91.19 93 PHE A CA 1
ATOM 769 C C . PHE A 1 93 ? 13.551 0.344 -4.379 1.00 91.19 93 PHE A C 1
ATOM 771 O O . PHE A 1 93 ? 13.729 1.554 -4.253 1.00 91.19 93 PHE A O 1
ATOM 778 N N . THR A 1 94 ? 13.225 -0.394 -3.317 1.00 90.25 94 THR A N 1
ATOM 779 C CA . THR A 1 94 ? 13.083 0.202 -1.975 1.00 90.25 94 THR A CA 1
ATOM 780 C C . THR A 1 94 ? 14.412 0.734 -1.440 1.00 90.25 94 THR A C 1
ATOM 782 O O . THR A 1 94 ? 14.431 1.723 -0.701 1.00 90.25 94 THR A O 1
ATOM 785 N N . HIS A 1 95 ? 15.536 0.120 -1.824 1.00 88.69 95 HIS A N 1
ATOM 786 C CA . HIS A 1 95 ? 16.859 0.666 -1.554 1.00 88.69 95 HIS A CA 1
ATOM 787 C C . HIS A 1 95 ? 17.067 1.990 -2.291 1.00 88.69 95 HIS A C 1
ATOM 789 O O . HIS A 1 95 ? 17.442 2.961 -1.641 1.00 88.69 95 HIS A O 1
ATOM 795 N N . SER A 1 96 ? 16.774 2.076 -3.595 1.00 85.81 96 SER A N 1
ATOM 796 C CA . SER A 1 96 ? 16.905 3.339 -4.336 1.00 85.81 96 SER A CA 1
ATOM 797 C C . SER A 1 96 ? 15.995 4.433 -3.773 1.00 85.81 96 SER A C 1
ATOM 799 O O . SER A 1 96 ? 16.451 5.558 -3.593 1.00 85.81 96 SER A O 1
ATOM 801 N N . LEU A 1 97 ? 14.758 4.100 -3.388 1.00 86.19 97 LEU A N 1
ATOM 802 C CA . LEU A 1 97 ? 13.801 5.045 -2.802 1.00 86.19 97 LEU A CA 1
ATOM 803 C C . LEU A 1 97 ? 14.321 5.686 -1.504 1.00 86.19 97 LEU A C 1
ATOM 805 O O . LEU A 1 97 ? 14.166 6.885 -1.304 1.00 86.19 97 LEU A O 1
ATOM 809 N N . LYS A 1 98 ? 14.988 4.910 -0.639 1.00 82.25 98 LYS A N 1
ATOM 810 C CA . LYS A 1 98 ? 15.548 5.403 0.636 1.00 82.25 98 LYS A CA 1
ATOM 811 C C . LYS A 1 98 ? 16.678 6.421 0.480 1.00 82.25 98 LYS A C 1
ATOM 813 O O . LYS A 1 98 ? 16.985 7.101 1.453 1.00 82.25 98 LYS A O 1
ATOM 818 N N . TYR A 1 99 ? 17.327 6.475 -0.681 1.00 74.50 99 TYR A N 1
ATOM 819 C CA . TYR A 1 99 ? 18.420 7.413 -0.961 1.00 74.50 99 TYR A CA 1
ATOM 820 C C . TYR A 1 99 ? 18.056 8.458 -2.024 1.00 74.50 99 TYR A C 1
ATOM 822 O O . TYR A 1 99 ? 18.857 9.356 -2.275 1.00 74.50 99 TYR A O 1
ATOM 830 N N . ALA A 1 100 ? 16.880 8.335 -2.645 1.00 61.69 100 ALA A N 1
ATOM 831 C CA . ALA A 1 100 ? 16.336 9.304 -3.593 1.00 61.69 100 ALA A CA 1
ATOM 832 C C . ALA A 1 100 ? 15.586 10.464 -2.904 1.00 61.69 100 ALA A C 1
ATOM 834 O O . ALA A 1 100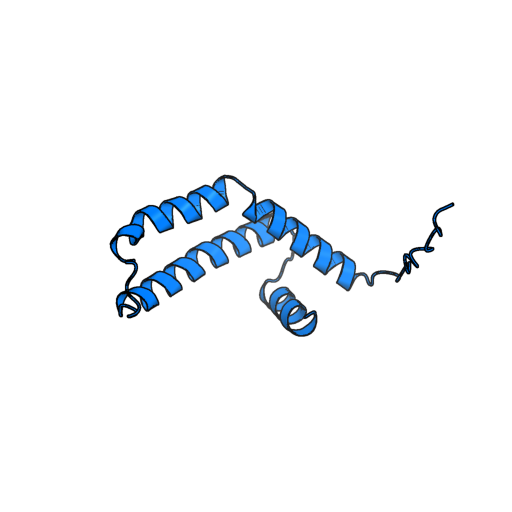 ? 15.401 11.512 -3.520 1.00 61.69 100 ALA A O 1
ATOM 835 N N . ILE A 1 101 ? 15.177 10.286 -1.640 1.00 49.50 101 ILE A N 1
ATOM 836 C CA . ILE A 1 101 ? 14.485 11.269 -0.783 1.00 49.50 101 ILE A CA 1
ATOM 837 C C . ILE A 1 101 ? 15.397 11.636 0.392 1.00 49.50 101 ILE A C 1
ATOM 839 O O . ILE A 1 101 ? 15.444 12.832 0.760 1.00 49.50 101 ILE A O 1
#

pLDDT: mean 85.84, std 16.91, range [39.0, 97.56]

Foldseek 3Di:
DDDPPPPPPPPPVQPVVNVVLVVLVVLLVVLCPDPVVVVQVVVLCVVCVVVDDPDPDDDPVVVVSVVVVCVSNVVSSVVSSCVVPPPDDPVVNVVVVVVVD